Protein AF-A0A9D9V028-F1 (afdb_monomer_lite)

Sequence (84 aa):
MIDVLKIIITPEMLRLIAEIDEFKGKWQSLGRLTPEKLQHLRKVATIESIGFSTRIEGSRLSDQDVEKLLLNIKIYFLKFIKIP

pLDDT: mean 82.55, std 14.77, range [37.84, 97.94]

Secondary structure (DSSP, 8-state):
---GGG----HHHHHHHHHHHHHHHHHHHT-S--HHHHHHHHHHHHHHHHHHHHHHTT----HHHHHHHHHTS-PPPP------

Structure (mmCIF, N/CA/C/O backbone):
data_AF-A0A9D9V028-F1
#
_entry.id   AF-A0A9D9V028-F1
#
loop_
_atom_site.group_PDB
_atom_site.id
_atom_site.type_symbol
_atom_site.label_atom_id
_atom_site.label_alt_id
_atom_site.label_comp_id
_atom_site.label_asym_id
_atom_site.label_entity_id
_atom_site.label_seq_id
_atom_site.pdbx_PDB_ins_code
_atom_site.Cartn_x
_atom_site.Cartn_y
_atom_site.Cartn_z
_atom_site.occupancy
_atom_site.B_iso_or_equiv
_atom_site.auth_seq_id
_atom_site.auth_comp_id
_atom_site.auth_asym_id
_atom_site.auth_atom_id
_atom_site.pdbx_PDB_model_num
ATOM 1 N N . MET A 1 1 ? 18.560 18.238 -10.413 1.00 70.50 1 MET A N 1
ATOM 2 C CA . MET A 1 1 ? 17.606 17.927 -11.498 1.00 70.50 1 MET A CA 1
ATOM 3 C C . MET A 1 1 ? 17.903 16.510 -11.956 1.00 70.50 1 MET A C 1
ATOM 5 O O . MET A 1 1 ? 19.068 16.235 -12.211 1.00 70.50 1 MET A O 1
ATOM 9 N N . ILE A 1 2 ? 16.924 15.601 -11.935 1.00 79.06 2 ILE A N 1
ATOM 10 C CA . ILE A 1 2 ? 17.140 14.218 -12.392 1.00 79.06 2 ILE A CA 1
ATOM 11 C C . ILE A 1 2 ? 17.371 14.260 -13.907 1.00 79.06 2 ILE A C 1
ATOM 13 O O . ILE A 1 2 ? 16.587 14.870 -14.631 1.00 79.06 2 ILE A O 1
ATOM 17 N N . ASP A 1 3 ? 18.459 13.650 -14.367 1.00 85.69 3 ASP A N 1
ATOM 18 C CA . ASP A 1 3 ? 18.811 13.560 -15.784 1.00 85.69 3 ASP A CA 1
ATOM 19 C C . ASP A 1 3 ? 18.034 12.405 -16.426 1.00 85.69 3 ASP A C 1
ATOM 21 O O . ASP A 1 3 ? 18.439 11.242 -16.379 1.00 85.69 3 ASP A O 1
ATOM 25 N N . VAL A 1 4 ? 16.864 12.730 -16.973 1.00 85.25 4 VAL A N 1
ATOM 26 C CA . VAL A 1 4 ? 15.920 11.752 -17.533 1.00 85.25 4 VAL A CA 1
ATOM 27 C C . VAL A 1 4 ? 16.490 10.965 -18.715 1.00 85.25 4 VAL A C 1
ATOM 29 O O . VAL A 1 4 ? 16.032 9.858 -18.977 1.00 85.25 4 VAL A O 1
ATOM 32 N N . LEU A 1 5 ? 17.517 11.490 -19.393 1.00 86.81 5 LEU A N 1
ATOM 33 C CA . LEU A 1 5 ? 18.155 10.837 -20.540 1.00 86.81 5 LEU A CA 1
ATOM 34 C C . LEU A 1 5 ? 19.047 9.655 -20.131 1.00 86.81 5 LEU A C 1
ATOM 36 O O . LEU A 1 5 ? 19.439 8.862 -20.983 1.00 86.81 5 LEU A O 1
ATOM 40 N N . LYS A 1 6 ? 19.356 9.515 -18.836 1.00 89.38 6 LYS A N 1
ATOM 41 C CA . LYS A 1 6 ? 20.157 8.408 -18.286 1.00 89.38 6 LYS A CA 1
ATOM 42 C C . LYS A 1 6 ? 19.322 7.263 -17.722 1.00 89.38 6 LYS A C 1
ATOM 44 O O . LYS A 1 6 ? 19.886 6.286 -17.234 1.00 89.38 6 LYS A O 1
ATOM 49 N N . ILE A 1 7 ? 17.996 7.373 -17.749 1.00 89.81 7 ILE A N 1
ATOM 50 C CA . ILE A 1 7 ? 17.121 6.319 -17.240 1.00 89.81 7 ILE A CA 1
ATOM 51 C C . ILE A 1 7 ? 17.125 5.162 -18.241 1.00 89.81 7 ILE A C 1
ATOM 53 O O . ILE A 1 7 ? 16.656 5.293 -19.369 1.00 89.81 7 ILE A O 1
ATOM 57 N N . ILE A 1 8 ? 17.645 4.014 -17.813 1.00 92.56 8 ILE A N 1
ATOM 58 C CA . ILE A 1 8 ? 17.613 2.780 -18.596 1.00 92.56 8 ILE A CA 1
ATOM 59 C C . ILE A 1 8 ? 16.249 2.125 -18.378 1.00 92.56 8 ILE A C 1
ATOM 61 O O . ILE A 1 8 ? 15.932 1.715 -17.265 1.00 92.56 8 ILE A O 1
ATOM 65 N N . ILE A 1 9 ? 15.446 2.022 -19.436 1.00 93.06 9 ILE A N 1
ATOM 66 C CA . ILE A 1 9 ? 14.160 1.319 -19.396 1.00 93.06 9 ILE A CA 1
ATOM 67 C C . ILE A 1 9 ? 14.393 -0.164 -19.675 1.00 93.06 9 ILE A C 1
ATOM 69 O O . ILE A 1 9 ? 14.868 -0.529 -20.750 1.00 93.06 9 ILE A O 1
ATOM 73 N N . THR A 1 10 ? 14.047 -1.022 -18.717 1.00 96.50 10 THR A N 1
ATOM 74 C CA . THR A 1 10 ? 14.158 -2.478 -18.869 1.00 96.50 10 THR A CA 1
ATOM 75 C C . THR A 1 10 ? 12.797 -3.118 -19.179 1.00 96.50 10 THR A C 1
ATOM 77 O O . THR A 1 10 ? 11.752 -2.557 -18.832 1.00 96.50 10 THR A O 1
ATOM 80 N N . PRO A 1 11 ? 12.766 -4.321 -19.786 1.00 97.19 11 PRO A N 1
ATOM 81 C CA . PRO A 1 11 ? 11.523 -5.073 -19.972 1.00 97.19 11 PRO A CA 1
ATOM 82 C C . PRO A 1 11 ? 10.787 -5.370 -18.658 1.00 97.19 11 PRO A C 1
ATOM 84 O O . PRO A 1 11 ? 9.560 -5.381 -18.627 1.00 97.19 11 PRO A O 1
ATOM 87 N N . GLU A 1 12 ? 11.520 -5.568 -17.560 1.00 97.06 12 GLU A N 1
ATOM 88 C CA . GLU A 1 12 ? 10.932 -5.769 -16.233 1.00 97.06 12 GLU A CA 1
ATOM 89 C C . GLU A 1 12 ? 10.182 -4.525 -15.750 1.00 97.06 12 GLU A C 1
ATOM 91 O O . GLU A 1 12 ? 9.058 -4.643 -15.269 1.00 97.06 12 GLU A O 1
ATOM 96 N N . MET A 1 13 ? 10.752 -3.331 -15.943 1.00 96.62 13 MET A N 1
ATOM 97 C CA . MET A 1 13 ? 10.065 -2.079 -15.613 1.00 96.62 13 MET A CA 1
ATOM 98 C C . MET A 1 13 ? 8.768 -1.940 -16.407 1.00 96.62 13 MET A C 1
ATOM 100 O O . MET A 1 13 ? 7.737 -1.604 -15.835 1.00 96.62 13 MET A O 1
ATOM 104 N N . LEU A 1 14 ? 8.796 -2.244 -17.709 1.00 97.31 14 LEU A N 1
ATOM 105 C CA . LEU A 1 14 ? 7.595 -2.213 -18.546 1.00 97.31 14 LEU A CA 1
ATOM 106 C C . LEU A 1 14 ? 6.546 -3.225 -18.074 1.00 97.31 14 LEU A C 1
ATOM 108 O O . LEU A 1 14 ? 5.367 -2.885 -18.011 1.00 97.31 14 LEU A O 1
ATOM 112 N N . ARG A 1 15 ? 6.967 -4.436 -17.685 1.00 97.94 15 ARG A N 1
ATOM 113 C CA . ARG A 1 15 ? 6.077 -5.457 -17.114 1.00 97.94 15 ARG A CA 1
ATOM 114 C C . ARG A 1 15 ? 5.411 -4.959 -15.831 1.00 97.94 15 ARG A C 1
ATOM 116 O O . ARG A 1 15 ? 4.200 -5.082 -15.698 1.00 97.94 15 ARG A O 1
ATOM 123 N N . LEU A 1 16 ? 6.185 -4.377 -14.915 1.00 97.56 16 LEU A N 1
ATOM 124 C CA . LEU A 1 16 ? 5.671 -3.830 -13.656 1.00 97.56 16 LEU A CA 1
ATOM 125 C C . LEU A 1 16 ? 4.711 -2.658 -13.896 1.00 97.56 16 LEU A C 1
ATOM 127 O O . LEU A 1 16 ? 3.661 -2.582 -13.266 1.00 97.56 16 LEU A O 1
ATOM 131 N N . ILE A 1 17 ? 5.034 -1.765 -14.835 1.00 96.69 17 ILE A N 1
ATOM 132 C CA . ILE A 1 17 ? 4.153 -0.651 -15.209 1.00 96.69 17 ILE A CA 1
ATOM 133 C C . ILE A 1 17 ? 2.835 -1.177 -15.792 1.00 96.69 17 ILE A C 1
ATOM 135 O O . ILE A 1 17 ? 1.773 -0.681 -15.421 1.00 96.69 17 ILE A O 1
ATOM 139 N N . ALA A 1 18 ? 2.885 -2.193 -16.657 1.00 97.12 18 ALA A N 1
ATOM 140 C CA . ALA A 1 18 ? 1.689 -2.815 -17.222 1.00 97.12 18 ALA A CA 1
ATOM 141 C C . ALA A 1 18 ? 0.819 -3.485 -16.144 1.00 97.12 18 ALA A C 1
ATOM 143 O O . ALA A 1 18 ? -0.400 -3.342 -16.165 1.00 97.12 18 ALA A O 1
ATOM 144 N N . GLU A 1 19 ? 1.438 -4.155 -15.169 1.00 97.25 19 GLU A N 1
ATOM 145 C CA . GLU A 1 19 ? 0.741 -4.766 -14.031 1.00 97.25 19 GLU A CA 1
ATOM 146 C C . GLU A 1 19 ? 0.015 -3.709 -13.176 1.00 97.25 19 GLU A C 1
ATOM 148 O O . GLU A 1 19 ? -1.148 -3.886 -12.800 1.00 97.25 19 GLU A O 1
ATOM 153 N N . ILE A 1 20 ? 0.663 -2.563 -12.933 1.00 95.38 20 ILE A N 1
ATOM 154 C CA . ILE A 1 20 ? 0.056 -1.420 -12.234 1.00 95.38 20 ILE A CA 1
ATOM 155 C C . ILE A 1 20 ? -1.125 -0.846 -13.032 1.00 95.38 20 ILE A C 1
ATOM 157 O O . ILE A 1 20 ? -2.158 -0.513 -12.445 1.00 95.38 20 ILE A O 1
ATOM 161 N N . ASP A 1 21 ? -0.997 -0.723 -14.354 1.00 93.12 21 ASP A N 1
ATOM 162 C CA . ASP A 1 21 ? -2.061 -0.179 -15.203 1.00 93.12 21 ASP A CA 1
ATOM 163 C C . ASP A 1 21 ? -3.274 -1.122 -15.290 1.00 93.12 21 ASP A C 1
ATOM 165 O O . ASP A 1 21 ? -4.418 -0.684 -15.152 1.00 93.12 21 ASP A O 1
ATOM 169 N N . GLU A 1 22 ? -3.045 -2.434 -15.387 1.00 94.81 22 GLU A N 1
ATOM 170 C CA . GLU A 1 22 ? -4.111 -3.438 -15.334 1.00 94.81 22 GLU A CA 1
ATOM 171 C C . GLU A 1 22 ? -4.854 -3.387 -13.991 1.00 94.81 22 GLU A C 1
ATOM 173 O O . GLU A 1 22 ? -6.090 -3.402 -13.949 1.00 94.81 22 GLU A O 1
ATOM 178 N N . PHE A 1 23 ? -4.117 -3.276 -12.880 1.00 90.44 23 PHE A N 1
ATOM 179 C CA . PHE A 1 23 ? -4.720 -3.108 -11.561 1.00 90.44 23 PHE A CA 1
ATOM 180 C C . PHE A 1 23 ? -5.562 -1.832 -11.486 1.00 90.44 23 PHE A C 1
ATOM 182 O O . PHE A 1 23 ? -6.685 -1.865 -10.984 1.00 90.44 23 PHE A O 1
ATOM 189 N N . LYS A 1 24 ? -5.062 -0.712 -12.016 1.00 87.75 24 LYS A N 1
ATOM 190 C CA . LYS A 1 24 ? -5.801 0.554 -12.071 1.00 87.75 24 LYS A CA 1
ATOM 191 C C . LYS A 1 24 ? -7.098 0.416 -12.871 1.00 87.75 24 LYS A C 1
ATOM 193 O O . LYS A 1 24 ? -8.133 0.908 -12.419 1.00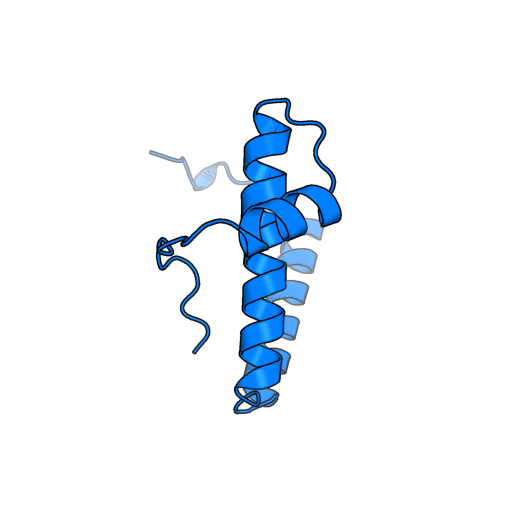 87.75 24 LYS A O 1
ATOM 198 N N . GLY A 1 25 ? -7.071 -0.281 -14.007 1.00 87.12 25 GLY A N 1
ATOM 199 C CA . GLY A 1 25 ? -8.268 -0.583 -14.795 1.00 87.12 25 GLY A CA 1
ATOM 200 C C . GLY A 1 25 ? -9.285 -1.419 -14.013 1.00 87.12 25 GLY A C 1
ATOM 201 O O . GLY A 1 25 ? -10.456 -1.043 -13.912 1.00 87.12 25 GLY A O 1
ATOM 202 N N . LYS A 1 26 ? -8.833 -2.504 -13.367 1.00 88.06 26 LYS A N 1
ATOM 203 C CA . LYS A 1 26 ? -9.673 -3.339 -12.488 1.00 88.06 26 LYS A CA 1
ATOM 204 C C . LYS A 1 26 ? -10.278 -2.520 -11.351 1.00 88.06 26 LYS A C 1
ATOM 206 O O . LYS A 1 26 ? -11.482 -2.593 -11.116 1.00 88.06 26 LYS A O 1
ATOM 211 N N . TRP A 1 27 ? -9.467 -1.700 -10.689 1.00 84.25 27 TRP A N 1
ATOM 212 C CA . TRP A 1 27 ? -9.894 -0.825 -9.602 1.00 84.25 27 TRP A CA 1
ATOM 213 C C . TRP A 1 27 ? -10.992 0.150 -10.040 1.00 84.25 27 TRP A C 1
ATOM 215 O O . TRP A 1 27 ? -12.000 0.289 -9.354 1.00 84.25 27 TRP A O 1
ATOM 225 N N . GLN A 1 28 ? -10.838 0.785 -11.205 1.00 83.50 28 GLN A N 1
ATOM 226 C CA . GLN A 1 28 ? -11.861 1.674 -11.763 1.00 83.50 28 GLN A CA 1
ATOM 227 C C . GLN A 1 28 ? -13.154 0.925 -12.119 1.00 83.50 28 GLN A C 1
ATOM 229 O O . GLN A 1 28 ? -14.245 1.444 -11.887 1.00 83.50 28 GLN A O 1
ATOM 234 N N . SER A 1 29 ? -13.044 -0.304 -12.637 1.00 83.94 29 SER A N 1
ATOM 235 C CA . SER A 1 29 ? -14.201 -1.142 -12.986 1.00 83.94 29 SER A CA 1
ATOM 236 C C . SER A 1 29 ? -14.980 -1.662 -11.772 1.00 83.94 29 SER A C 1
ATOM 238 O O . SER A 1 29 ? -16.172 -1.942 -11.879 1.00 83.94 29 SER A O 1
ATOM 240 N N . LEU A 1 30 ? -14.330 -1.746 -10.606 1.00 78.56 30 LEU A N 1
ATOM 241 C CA . LEU A 1 30 ? -14.902 -2.244 -9.351 1.00 78.56 30 LEU A CA 1
ATOM 242 C C . LEU A 1 30 ? -16.031 -1.349 -8.799 1.00 78.56 30 LEU A C 1
ATOM 244 O O . LEU A 1 30 ? -16.751 -1.757 -7.886 1.00 78.56 30 LEU A O 1
ATOM 248 N N . GLY A 1 31 ? -16.218 -0.151 -9.364 1.00 73.50 31 GLY A N 1
ATOM 249 C CA . GLY A 1 31 ? -17.259 0.789 -8.962 1.00 73.50 31 GLY A CA 1
ATOM 250 C C . GLY A 1 31 ? -17.033 1.354 -7.558 1.00 73.50 31 GLY A C 1
ATOM 251 O O . GLY A 1 31 ? -15.927 1.340 -7.020 1.00 73.50 31 GLY A O 1
ATOM 252 N N . ARG A 1 32 ? -18.090 1.889 -6.935 1.00 71.88 32 ARG A N 1
ATOM 253 C CA . ARG A 1 32 ? -17.997 2.400 -5.561 1.00 71.88 32 ARG A CA 1
ATOM 254 C C . ARG A 1 32 ? -17.865 1.242 -4.579 1.00 71.88 32 ARG A C 1
ATOM 256 O O . ARG A 1 32 ? -18.817 0.499 -4.349 1.00 71.88 32 ARG A O 1
ATOM 263 N N . LEU A 1 33 ? -16.704 1.143 -3.940 1.00 75.88 33 LEU A N 1
ATOM 264 C CA . LEU A 1 33 ? -16.533 0.300 -2.766 1.00 75.88 33 LEU A CA 1
ATOM 265 C C . LEU A 1 33 ? -17.485 0.751 -1.654 1.00 75.88 33 LEU A C 1
ATOM 267 O O . LEU A 1 33 ? -17.660 1.943 -1.398 1.00 75.88 33 LEU A O 1
ATOM 271 N N . THR A 1 34 ? -18.076 -0.218 -0.958 1.00 83.12 34 THR A N 1
ATOM 272 C CA . THR A 1 34 ? -18.869 0.060 0.243 1.00 83.12 34 THR A CA 1
ATOM 273 C C . THR A 1 34 ? -18.013 0.808 1.276 1.00 83.12 34 THR A C 1
ATOM 275 O O . THR A 1 34 ? -16.828 0.471 1.409 1.00 83.12 34 THR A O 1
ATOM 278 N N . PRO A 1 35 ? -18.586 1.736 2.063 1.00 80.00 35 PRO A N 1
ATOM 279 C CA . PRO A 1 35 ? -17.856 2.473 3.097 1.00 80.00 35 PRO A CA 1
ATOM 280 C C . PRO A 1 35 ? -17.032 1.589 4.046 1.00 80.00 35 PRO A C 1
ATOM 282 O O . PRO A 1 35 ? -15.907 1.942 4.383 1.00 80.00 35 PRO A O 1
ATOM 285 N N . GLU A 1 36 ? -17.547 0.415 4.417 1.00 82.62 36 GLU A N 1
ATOM 286 C CA . GLU A 1 36 ? -16.867 -0.551 5.289 1.00 82.62 36 GLU A CA 1
ATOM 287 C C . GLU A 1 36 ? -15.586 -1.121 4.656 1.00 82.62 36 GLU A C 1
ATOM 289 O O . GLU A 1 36 ? -14.508 -1.050 5.245 1.00 82.62 36 GLU A O 1
ATOM 294 N N . LYS A 1 37 ? -15.664 -1.606 3.409 1.00 82.69 37 LYS A N 1
ATOM 295 C CA . LYS A 1 37 ? -14.485 -2.072 2.655 1.00 82.69 37 LYS A CA 1
ATOM 296 C C . LYS A 1 37 ? -13.442 -0.966 2.477 1.00 82.69 37 LYS A C 1
ATOM 298 O O . LYS A 1 37 ? -12.250 -1.227 2.616 1.00 82.69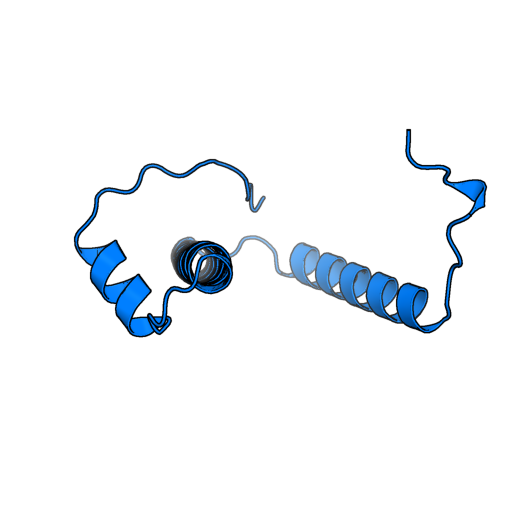 37 LYS A O 1
ATOM 303 N N . LEU A 1 38 ? -13.871 0.272 2.218 1.00 83.38 38 LEU A N 1
ATOM 304 C CA . LEU A 1 38 ? -12.959 1.421 2.153 1.00 83.38 38 LEU A CA 1
ATOM 305 C C . LEU A 1 38 ? -12.289 1.694 3.499 1.00 83.38 38 LEU A C 1
ATOM 307 O O . LEU A 1 38 ? -11.092 1.974 3.541 1.00 83.38 38 LEU A O 1
ATOM 311 N N . GLN A 1 39 ? -13.038 1.616 4.597 1.00 82.38 39 GLN A N 1
ATOM 312 C CA . GLN A 1 39 ? -12.491 1.797 5.936 1.00 82.38 39 GLN A CA 1
ATOM 313 C C . GLN A 1 39 ? -11.455 0.715 6.260 1.00 82.38 39 GLN A C 1
ATOM 315 O O . GLN A 1 39 ? -10.392 1.035 6.794 1.00 82.38 39 GLN A O 1
ATOM 320 N N . HIS A 1 40 ? -11.718 -0.534 5.873 1.00 85.38 40 HIS A N 1
ATOM 321 C CA . HIS A 1 40 ? -10.774 -1.633 6.037 1.00 85.38 40 HIS A CA 1
ATOM 322 C C . HIS A 1 40 ? -9.481 -1.405 5.239 1.00 85.38 40 HIS A C 1
ATOM 324 O O . HIS A 1 40 ? -8.394 -1.450 5.811 1.00 85.38 40 HIS A O 1
ATOM 330 N N . LEU A 1 41 ? -9.582 -1.056 3.950 1.00 85.88 41 LEU A N 1
ATOM 331 C CA . LEU A 1 41 ? -8.410 -0.756 3.116 1.00 85.88 41 LEU A CA 1
ATOM 332 C C . LEU A 1 41 ? -7.595 0.420 3.656 1.00 85.88 41 LEU A C 1
ATOM 334 O O . LEU A 1 41 ? -6.367 0.367 3.673 1.00 85.88 41 LEU A O 1
ATOM 338 N N . ARG A 1 42 ? -8.263 1.469 4.151 1.00 84.50 42 ARG A N 1
ATOM 339 C CA . ARG A 1 42 ? -7.580 2.589 4.811 1.00 84.50 42 ARG A CA 1
ATOM 340 C C . ARG A 1 42 ? -6.828 2.133 6.051 1.00 84.50 42 ARG A C 1
ATOM 342 O O . ARG A 1 42 ? -5.691 2.553 6.235 1.00 84.50 42 ARG A O 1
ATOM 349 N N . LYS A 1 43 ? -7.430 1.284 6.885 1.00 85.88 43 LYS A N 1
ATOM 350 C CA . LYS A 1 43 ? -6.783 0.762 8.092 1.00 85.88 43 LYS A CA 1
ATOM 351 C C . LYS A 1 43 ? -5.519 -0.027 7.745 1.00 85.88 43 LYS A C 1
ATOM 353 O O . LYS A 1 43 ? -4.468 0.268 8.302 1.00 85.88 43 LYS A O 1
ATOM 358 N N . VAL A 1 44 ? -5.604 -0.941 6.777 1.00 87.62 44 VAL A N 1
ATOM 359 C CA . VAL A 1 44 ? -4.450 -1.722 6.300 1.00 87.62 44 VAL A CA 1
ATOM 360 C C . VAL A 1 44 ? -3.357 -0.802 5.755 1.00 87.62 44 VAL A C 1
ATOM 362 O O . VAL A 1 44 ? -2.227 -0.857 6.227 1.00 87.62 44 VAL A O 1
ATOM 365 N N . ALA A 1 45 ? -3.695 0.125 4.853 1.00 87.38 45 ALA A N 1
ATOM 366 C CA . ALA A 1 45 ? -2.725 1.071 4.297 1.00 87.38 45 ALA A CA 1
ATOM 367 C C . ALA A 1 45 ? -2.064 1.955 5.372 1.00 87.38 45 ALA A C 1
ATOM 369 O O . ALA A 1 45 ? -0.907 2.342 5.235 1.00 87.38 45 ALA A O 1
ATOM 370 N N . THR A 1 46 ? -2.786 2.266 6.452 1.00 86.00 46 THR A N 1
ATOM 371 C CA . THR A 1 46 ? -2.251 3.031 7.588 1.00 86.00 46 THR A CA 1
ATOM 372 C C . THR A 1 46 ? -1.209 2.229 8.351 1.00 86.00 46 THR A C 1
ATOM 374 O O . THR A 1 46 ? -0.123 2.739 8.619 1.00 86.00 46 THR A O 1
ATOM 377 N N . ILE A 1 47 ? -1.544 0.984 8.697 1.00 88.75 47 ILE A N 1
ATOM 378 C CA . ILE A 1 47 ? -0.648 0.083 9.424 1.00 88.75 47 ILE A CA 1
ATOM 379 C C . ILE A 1 47 ? 0.618 -0.143 8.604 1.00 88.75 47 ILE A C 1
ATOM 381 O O . ILE A 1 47 ? 1.709 0.076 9.118 1.00 88.75 47 ILE A O 1
ATOM 385 N N . GLU A 1 48 ? 0.470 -0.469 7.320 1.00 87.75 48 GLU A N 1
ATOM 386 C CA . GLU A 1 48 ? 1.596 -0.689 6.411 1.00 87.75 48 GLU A CA 1
ATOM 387 C C . GLU A 1 48 ? 2.475 0.554 6.279 1.00 87.75 48 GLU A C 1
ATOM 389 O O . GLU A 1 48 ? 3.692 0.476 6.432 1.00 87.75 48 GLU A O 1
ATOM 394 N N . SER A 1 49 ? 1.874 1.730 6.065 1.00 87.88 49 SER A N 1
ATOM 395 C CA . SER A 1 49 ? 2.634 2.971 5.908 1.00 87.88 49 SER A CA 1
ATOM 396 C C . SER A 1 49 ? 3.449 3.314 7.157 1.00 87.88 49 SER A C 1
ATOM 398 O O . SER A 1 49 ? 4.602 3.721 7.027 1.00 87.88 49 SER A O 1
ATOM 400 N N . ILE A 1 50 ? 2.866 3.170 8.351 1.00 87.94 50 ILE A N 1
ATOM 401 C CA . ILE A 1 50 ? 3.530 3.494 9.623 1.00 87.94 50 ILE A CA 1
ATOM 402 C C . ILE A 1 50 ? 4.544 2.412 9.994 1.00 87.94 50 ILE A C 1
ATOM 404 O O . ILE A 1 50 ? 5.671 2.715 10.389 1.00 87.94 50 ILE A O 1
ATOM 408 N N . GLY A 1 51 ? 4.162 1.144 9.861 1.00 88.69 51 GLY A N 1
ATOM 409 C CA . GLY A 1 51 ? 5.037 0.008 10.114 1.00 88.69 51 GLY A CA 1
ATOM 410 C C . GLY A 1 51 ? 6.279 0.083 9.236 1.00 88.69 51 GLY A C 1
ATOM 411 O O . GLY A 1 51 ? 7.393 -0.006 9.741 1.00 88.69 51 GLY A O 1
ATOM 412 N N . PHE A 1 52 ? 6.115 0.350 7.941 1.00 89.94 52 PHE A N 1
ATOM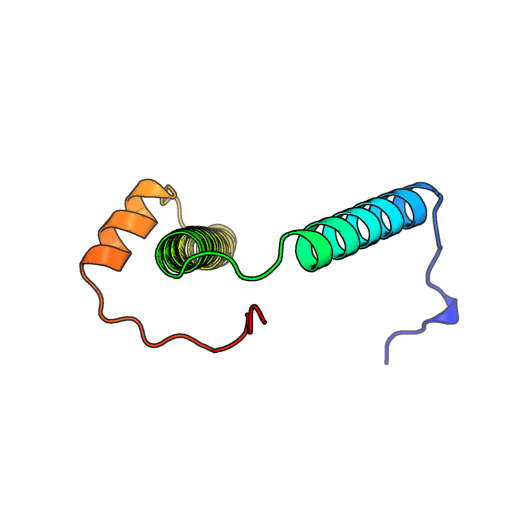 413 C CA . PHE A 1 52 ? 7.236 0.458 7.014 1.00 89.94 52 PHE A CA 1
ATOM 414 C C . PHE A 1 52 ? 8.174 1.620 7.354 1.00 89.94 52 PHE A C 1
ATOM 416 O O . PHE A 1 52 ? 9.376 1.398 7.502 1.00 89.94 52 PHE A O 1
ATOM 423 N N . SER A 1 53 ? 7.649 2.838 7.541 1.00 88.75 53 SER A N 1
ATOM 424 C CA . SER A 1 53 ? 8.497 3.996 7.847 1.00 88.75 53 SER A CA 1
ATOM 425 C C . SER A 1 53 ? 9.241 3.819 9.169 1.00 88.75 53 SER A C 1
ATOM 427 O O . SER A 1 53 ? 10.416 4.141 9.265 1.00 88.75 53 SER A O 1
ATOM 429 N N . THR A 1 54 ? 8.586 3.258 10.187 1.00 88.44 54 THR A N 1
ATOM 430 C CA . THR A 1 54 ? 9.218 3.047 11.497 1.00 88.44 54 THR A CA 1
ATOM 431 C C . THR A 1 54 ? 10.220 1.893 11.488 1.00 88.44 54 THR A C 1
ATOM 433 O O . THR A 1 54 ? 11.219 1.960 12.200 1.00 88.44 54 THR A O 1
ATOM 436 N N . ARG A 1 55 ? 10.002 0.845 10.681 1.00 92.81 55 ARG A N 1
ATOM 437 C CA . ARG A 1 55 ? 10.959 -0.261 10.508 1.00 92.81 55 ARG A CA 1
ATOM 438 C C . ARG A 1 55 ? 12.231 0.186 9.789 1.00 92.81 55 ARG A C 1
ATOM 440 O O . ARG A 1 55 ? 13.306 -0.284 10.152 1.00 92.81 55 ARG A O 1
ATOM 447 N N . ILE A 1 56 ? 12.133 1.123 8.843 1.00 90.69 56 ILE A N 1
ATOM 448 C CA . ILE A 1 56 ? 13.315 1.764 8.238 1.00 90.69 56 ILE A CA 1
ATOM 449 C C . ILE A 1 56 ? 14.161 2.469 9.309 1.00 90.69 56 ILE A C 1
ATOM 451 O O . ILE A 1 56 ? 15.383 2.371 9.280 1.00 90.69 56 ILE A O 1
ATOM 455 N N . GLU A 1 57 ? 13.514 3.086 10.298 1.00 92.12 57 GLU A N 1
ATOM 456 C CA . GLU A 1 57 ? 14.167 3.747 11.439 1.00 92.12 57 GLU A CA 1
ATOM 457 C C . GLU A 1 57 ? 14.565 2.773 12.575 1.00 92.12 57 GLU A C 1
ATOM 459 O O . GLU A 1 57 ? 14.964 3.196 13.660 1.00 92.12 57 GLU A O 1
ATOM 464 N N . GLY A 1 58 ? 14.459 1.454 12.358 1.00 92.19 58 GLY A N 1
ATOM 465 C CA . GLY A 1 58 ? 14.925 0.419 13.291 1.00 92.19 58 GLY A CA 1
ATOM 466 C C . GLY A 1 58 ? 13.873 -0.153 14.250 1.00 92.19 58 GLY A C 1
ATOM 467 O O . GLY A 1 58 ? 14.215 -0.955 15.124 1.00 92.19 58 GLY A O 1
ATOM 468 N N . SER A 1 59 ? 12.595 0.207 14.098 1.00 90.75 59 SER A N 1
ATOM 469 C CA . SER A 1 59 ? 11.495 -0.423 14.841 1.00 90.75 59 SER A CA 1
ATOM 470 C C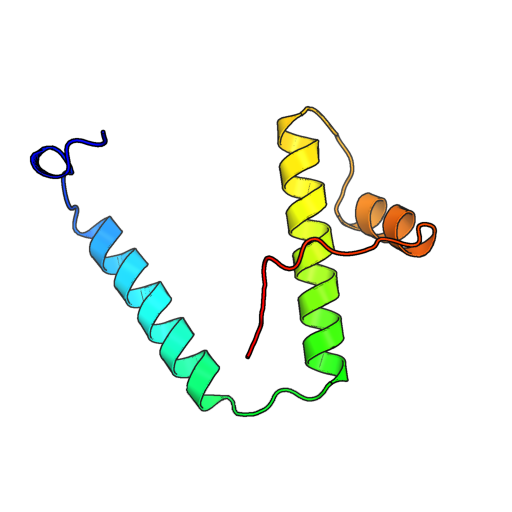 . SER A 1 59 ? 11.409 -1.926 14.555 1.00 90.75 59 SER A C 1
ATOM 472 O O . SER A 1 59 ? 11.584 -2.370 13.422 1.00 90.75 59 SER A O 1
ATOM 474 N N . ARG A 1 60 ? 11.083 -2.718 15.583 1.00 93.06 60 ARG A N 1
ATOM 475 C CA . ARG A 1 60 ? 10.832 -4.170 15.475 1.00 93.06 60 ARG A CA 1
ATOM 476 C C . ARG A 1 60 ? 9.358 -4.537 15.657 1.00 93.06 60 ARG A C 1
ATOM 478 O O . ARG A 1 60 ? 9.040 -5.704 15.861 1.00 93.06 60 ARG A O 1
ATOM 485 N N . LEU A 1 61 ? 8.475 -3.540 15.632 1.00 90.19 61 LEU A N 1
ATOM 486 C CA . LEU A 1 61 ? 7.041 -3.742 15.805 1.00 90.19 61 LEU A CA 1
ATOM 487 C C . LEU A 1 61 ? 6.460 -4.510 14.614 1.00 90.19 61 LEU A C 1
ATOM 489 O O . LEU A 1 61 ? 6.747 -4.194 13.455 1.00 90.19 61 LEU A O 1
ATOM 493 N N . SER A 1 62 ? 5.624 -5.499 14.917 1.00 92.00 62 SER A N 1
ATOM 494 C CA . SER A 1 62 ? 4.805 -6.176 13.915 1.00 92.00 62 SER A CA 1
ATOM 495 C C . SER A 1 62 ? 3.603 -5.315 13.520 1.00 92.00 62 SER A C 1
ATOM 497 O O . SER A 1 62 ? 3.236 -4.372 14.226 1.00 92.00 62 SER A O 1
ATOM 499 N N . ASP A 1 63 ? 2.930 -5.670 12.42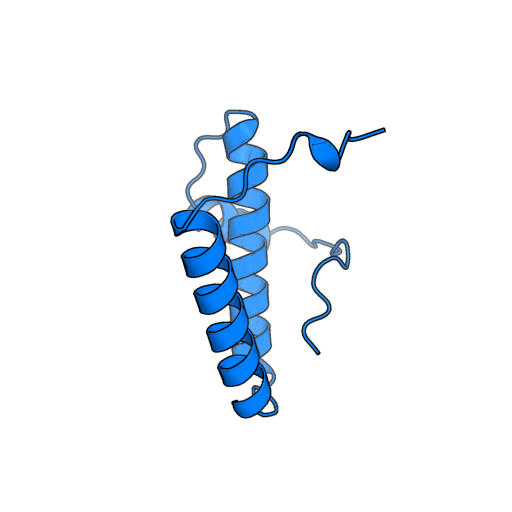8 1.00 89.44 63 ASP A N 1
ATOM 500 C CA . ASP A 1 63 ? 1.706 -4.979 11.998 1.00 89.44 63 ASP A CA 1
ATOM 501 C C . ASP A 1 63 ? 0.600 -5.052 13.051 1.00 89.44 63 ASP A C 1
ATOM 503 O O . ASP A 1 63 ? -0.144 -4.092 13.233 1.00 89.44 63 ASP A O 1
ATOM 507 N N . GLN A 1 64 ? 0.548 -6.147 13.816 1.00 91.19 64 GLN A N 1
ATOM 508 C CA . GLN A 1 64 ? -0.374 -6.298 14.942 1.00 91.19 64 GLN A CA 1
ATOM 509 C C . GLN A 1 64 ? -0.034 -5.349 16.093 1.00 91.19 64 GLN A C 1
ATOM 511 O O . GLN A 1 64 ? -0.932 -4.838 16.762 1.00 91.19 64 GLN A O 1
ATOM 516 N N . ASP A 1 65 ? 1.253 -5.108 16.345 1.00 90.06 65 ASP A N 1
ATOM 517 C CA . ASP A 1 65 ? 1.678 -4.169 17.382 1.00 90.06 65 ASP A CA 1
ATOM 518 C C . ASP A 1 65 ? 1.367 -2.733 16.963 1.00 90.06 65 ASP A C 1
ATOM 520 O O . ASP A 1 65 ? 0.819 -1.965 17.753 1.00 90.06 65 ASP A O 1
ATOM 524 N N . VAL A 1 66 ? 1.632 -2.393 15.697 1.00 88.44 66 VAL A N 1
ATOM 525 C CA . VAL A 1 66 ? 1.236 -1.107 15.113 1.00 88.44 66 VAL A CA 1
ATOM 526 C C . VAL A 1 66 ? -0.280 -0.940 15.204 1.00 88.44 66 VAL A C 1
ATOM 528 O O . VAL A 1 66 ? -0.750 0.070 15.716 1.00 88.44 66 VAL A O 1
ATOM 531 N N . GLU A 1 67 ? -1.065 -1.940 14.805 1.00 89.06 67 GLU A N 1
ATOM 532 C CA . GLU A 1 67 ? -2.526 -1.911 14.899 1.00 89.06 67 GLU A CA 1
ATOM 533 C C . GLU A 1 67 ? -3.020 -1.662 16.332 1.00 89.06 67 GLU A C 1
ATOM 535 O O . GLU A 1 67 ? -3.866 -0.791 16.547 1.00 89.06 67 GLU A O 1
ATOM 540 N N . LYS A 1 68 ? -2.470 -2.367 17.329 1.00 89.38 68 LYS A N 1
ATOM 541 C CA . LYS A 1 68 ? -2.815 -2.171 18.749 1.00 89.38 68 LYS A CA 1
ATOM 542 C C . LYS A 1 68 ? -2.483 -0.765 19.243 1.00 89.38 68 LYS A C 1
ATOM 544 O O . LYS A 1 68 ? -3.245 -0.201 20.030 1.00 89.38 68 LYS A O 1
ATOM 549 N N . LEU A 1 69 ? -1.374 -0.185 18.791 1.00 86.44 69 LEU A N 1
ATOM 550 C CA . LEU A 1 69 ? -1.020 1.197 19.113 1.00 86.44 69 LEU A CA 1
ATOM 551 C C . LEU A 1 69 ? -2.014 2.175 18.477 1.00 86.44 69 LEU A C 1
ATOM 553 O O . LEU A 1 69 ? -2.493 3.086 19.149 1.00 86.44 69 LEU A O 1
ATOM 557 N N . LEU A 1 70 ? -2.397 1.944 17.219 1.00 83.12 70 LEU A N 1
ATOM 558 C CA . LEU A 1 70 ? -3.363 2.775 16.498 1.00 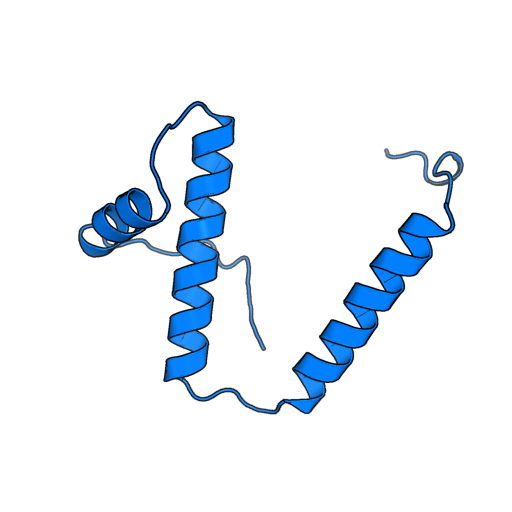83.12 70 LEU A CA 1
ATOM 559 C C . LEU A 1 70 ? -4.759 2.772 17.128 1.00 83.12 70 LEU A C 1
ATOM 561 O O . LEU A 1 70 ? -5.434 3.797 17.090 1.00 83.12 70 LEU A O 1
ATOM 565 N N . LEU A 1 71 ? -5.187 1.667 17.746 1.00 80.94 71 LEU A N 1
ATOM 566 C CA . LEU A 1 71 ? -6.460 1.610 18.479 1.00 80.94 71 LEU A CA 1
ATOM 567 C C . LEU A 1 71 ? -6.513 2.587 19.667 1.00 80.94 71 LEU A C 1
ATOM 569 O O . LEU A 1 71 ? -7.600 3.001 20.065 1.00 80.94 71 LEU A O 1
ATOM 573 N N . ASN A 1 72 ? -5.356 2.967 20.215 1.00 71.00 72 ASN A N 1
ATOM 574 C CA . ASN A 1 72 ? -5.242 3.779 21.426 1.00 71.00 72 ASN A CA 1
ATOM 575 C C . ASN A 1 72 ? -4.831 5.237 21.159 1.00 71.00 72 ASN A C 1
ATOM 577 O O . ASN A 1 72 ? -4.698 6.021 22.099 1.00 71.00 72 ASN A O 1
ATOM 581 N N . ILE A 1 73 ? -4.638 5.627 19.894 1.00 70.75 73 ILE A N 1
ATOM 582 C CA . ILE A 1 73 ? -4.160 6.961 19.517 1.00 70.75 73 ILE A CA 1
ATOM 583 C C . ILE A 1 73 ? -5.169 7.609 18.563 1.00 70.75 73 ILE A C 1
ATOM 585 O O . ILE A 1 73 ? -5.509 7.061 17.517 1.00 70.75 73 ILE A O 1
ATOM 589 N N . LYS A 1 74 ? -5.620 8.831 18.879 1.00 58.44 74 LYS A N 1
ATOM 590 C CA . LYS A 1 74 ? -6.341 9.673 17.910 1.00 58.44 74 LYS A CA 1
ATOM 591 C C . LYS A 1 74 ? -5.353 10.185 16.863 1.00 58.44 74 LYS A C 1
ATOM 593 O O . LYS A 1 74 ? -4.724 11.222 17.059 1.00 58.44 74 LYS A O 1
ATOM 598 N N . ILE A 1 75 ? -5.210 9.462 15.757 1.00 59.34 75 ILE A N 1
ATOM 599 C CA . ILE A 1 75 ? -4.364 9.892 14.640 1.00 59.34 75 ILE A CA 1
ATOM 600 C C . ILE A 1 75 ? -5.164 10.772 13.678 1.00 59.34 75 ILE A C 1
ATOM 602 O O . ILE A 1 75 ? -6.180 10.351 13.125 1.00 59.34 75 ILE A O 1
ATOM 606 N N . TYR A 1 76 ? -4.671 11.988 13.440 1.00 52.56 76 TYR A N 1
ATOM 607 C CA . TYR A 1 76 ? -5.106 12.829 12.328 1.00 52.56 76 TYR A CA 1
ATOM 608 C C . TYR A 1 76 ? -4.218 12.538 11.116 1.00 52.56 76 TYR A C 1
ATOM 610 O O . TYR A 1 76 ? -2.998 12.669 11.172 1.00 52.56 76 TYR A O 1
ATOM 618 N N . PHE A 1 77 ? -4.835 12.094 10.025 1.00 54.53 77 PHE A N 1
ATOM 619 C CA . PHE A 1 77 ? -4.136 11.647 8.822 1.00 54.53 77 PHE A CA 1
ATOM 620 C C . PHE A 1 77 ? -3.469 12.800 8.054 1.00 54.53 77 PHE A C 1
ATOM 622 O O . PHE A 1 77 ? -4.105 13.827 7.801 1.00 54.53 77 PHE A O 1
ATOM 629 N N . LEU A 1 78 ? -2.253 12.570 7.542 1.00 47.59 78 LEU A N 1
ATOM 630 C CA . LEU A 1 78 ? -1.737 13.272 6.364 1.00 47.59 78 LEU A CA 1
ATOM 631 C C . LEU A 1 78 ? -2.355 12.640 5.112 1.00 47.59 78 LEU A C 1
ATOM 633 O O . LEU A 1 78 ? -2.179 11.461 4.826 1.00 47.59 78 LEU A O 1
ATOM 637 N N . LYS A 1 79 ? -3.129 13.447 4.391 1.00 46.75 79 LYS A N 1
ATOM 638 C CA . LYS A 1 79 ? -4.098 13.117 3.333 1.00 46.75 79 LYS A CA 1
ATOM 639 C C . LYS A 1 79 ? -3.472 12.584 2.024 1.00 46.75 79 LYS A C 1
ATOM 641 O O . LYS A 1 79 ? -3.856 13.033 0.950 1.00 46.75 79 LYS A O 1
ATOM 646 N N . PHE A 1 80 ? -2.512 11.662 2.085 1.00 43.25 80 PHE A N 1
ATOM 647 C CA . PHE A 1 80 ? -1.760 11.219 0.903 1.00 43.25 80 PHE A CA 1
ATOM 648 C C . PHE A 1 80 ? -2.496 10.210 0.019 1.00 43.25 80 PHE A C 1
ATOM 650 O O . PHE A 1 80 ? -2.174 10.108 -1.159 1.00 43.25 80 PHE A O 1
ATOM 657 N N . ILE A 1 81 ? -3.538 9.538 0.520 1.00 44.69 81 ILE A N 1
ATOM 658 C CA . ILE A 1 81 ? -4.359 8.647 -0.308 1.00 44.69 81 ILE A CA 1
ATOM 659 C C . ILE A 1 81 ? -5.796 9.171 -0.361 1.00 44.69 81 ILE A C 1
ATOM 661 O O . ILE A 1 81 ? -6.676 8.765 0.401 1.00 44.69 81 ILE A O 1
ATOM 665 N N . LYS A 1 82 ? -6.048 10.093 -1.298 1.00 37.84 82 LYS A N 1
ATOM 666 C CA . LYS A 1 82 ? -7.392 10.248 -1.868 1.00 37.84 82 LYS A CA 1
ATOM 667 C C . LYS A 1 82 ? -7.659 8.996 -2.700 1.00 37.84 82 LYS A C 1
ATOM 669 O O . LYS A 1 82 ? -7.316 8.945 -3.875 1.00 37.84 82 LYS A O 1
ATOM 674 N N . ILE A 1 83 ? -8.243 7.984 -2.068 1.00 44.00 83 ILE A N 1
ATOM 675 C CA . ILE A 1 83 ? -8.969 6.956 -2.810 1.00 44.00 83 ILE A CA 1
ATOM 676 C C . ILE A 1 83 ? -10.215 7.666 -3.373 1.00 44.00 83 ILE A C 1
ATOM 678 O O . ILE A 1 83 ? -10.954 8.228 -2.553 1.00 44.00 83 ILE A O 1
ATOM 682 N N . PRO A 1 84 ? -10.389 7.766 -4.706 1.00 44.78 84 PRO A N 1
ATOM 683 C CA . PRO A 1 84 ? -11.610 8.311 -5.300 1.00 44.78 84 PRO A CA 1
ATOM 684 C C . PRO A 1 84 ? -12.849 7.489 -4.920 1.00 44.78 84 PRO A C 1
ATOM 686 O O . PRO A 1 84 ? -12.703 6.269 -4.675 1.00 44.78 84 PRO A O 1
#

Foldseek 3Di:
DDPPVPDDDDPVNVVVVVVVVVVVVVLVVVPDDDPVVVVVVVLVVVLCVVVVVVVVVPDPDDSVRSSVVVVVDPDDDPPPDPPD

Radius of gyration: 17.34 Å; chains: 1; bounding box: 39×24×42 Å